Protein AF-A0A538EBX6-F1 (afdb_monomer)

pLDDT: mean 88.4, std 15.71, range [37.56, 98.5]

Foldseek 3Di:
DDDDDDDDDDPPPPPPPPAADDPVRLQVLLCVLPVFGWDWDPVPDDPFKTWTATVVQADPQQGHKIKIFGHQVCQVVVVCVVLVVADADPVQWRWDQDPVQATWTWWAFPHG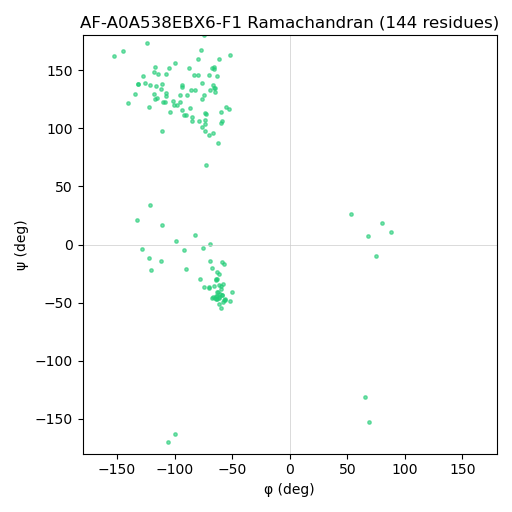MIMTHTDPDSDPDDDNSNVRVVVSCCVPTPTDDD

Nearest PDB structures (foldseek):
  4arz-assembly1_B  TM=4.877E-01  e=2.384E+00  Saccharomyces cerevisiae
  3r7w-assembly2_D  TM=4.356E-01  e=1.882E+00  Saccharomyces cerevisiae
  3r7w-assembly1_B  TM=4.755E-01  e=2.384E+00  Saccharomyces cerevisiae
  6jwp-assembly2_G  TM=4.286E-01  e=2.846E+00  Saccharomyces cerevisiae S288C
  6jwp-assembly1_B  TM=4.344E-01  e=3.398E+00  Saccharomyces cerevisiae S288C

Mean predicted aligned error: 7.35 Å

Solvent-accessible surface area (backbone atoms only — not comparable to full-atom values): 8476 Å² total; per-residue (Å²): 137,84,84,80,81,81,81,79,81,81,79,78,75,79,71,75,76,78,71,64,63,49,68,69,53,51,34,50,55,49,22,76,75,66,76,48,62,53,43,82,37,67,94,70,37,56,103,54,33,44,25,29,27,44,84,67,49,64,35,93,74,44,39,36,46,38,41,34,37,34,40,80,93,46,34,70,60,50,51,41,61,71,28,73,71,48,69,49,49,100,85,36,37,14,71,30,81,37,95,88,64,30,25,28,46,27,36,50,29,52,69,26,36,37,40,39,33,56,34,96,42,76,48,98,60,80,56,70,27,49,53,52,45,51,52,57,49,48,76,81,36,53,66,48,84,115

Sequence (146 aa):
MISALATAALLVALVPRAHDFTVPEAQRAFRSHTGLPLVRFAAASTPEVTSLRTRPHNTVRYGEFQLFVLKPTRVQHWRRVFTHGTRADARGVHWVPDQAGGWIAVTLFRRNLILAWFAPSPSRYTDERWTRLQRTVIAFARPVRG

Secondary structure (DSSP, 8-state):
------------------PPPPHHHHHHHHHHHHSPPPEE-GGG--SSEEEEE-SSSEETTTEEEEEEEE-GGGHHHHHHHHHTTPPB-TTSEEEEE-TTS-EEEEEEETTTEEEEEE-SSSSS---HHHHHHHHHHHTTSPBPP-

Structure (mmCIF, N/CA/C/O backbone):
data_AF-A0A538EBX6-F1
#
_entry.id   AF-A0A538EBX6-F1
#
loop_
_atom_site.group_PDB
_atom_site.id
_atom_site.type_symbol
_atom_site.label_atom_id
_atom_site.label_alt_id
_atom_site.label_comp_id
_atom_site.label_asym_id
_atom_site.label_entity_id
_atom_site.label_seq_id
_atom_site.pdbx_PDB_ins_code
_atom_site.Cartn_x
_atom_site.Cartn_y
_atom_site.Cartn_z
_atom_site.occupancy
_atom_site.B_iso_or_equiv
_atom_site.auth_seq_id
_atom_site.auth_comp_id
_atom_site.auth_asym_id
_atom_site.auth_atom_id
_atom_site.pdbx_PDB_model_num
ATOM 1 N N . MET A 1 1 ? -68.459 -0.300 -0.496 1.00 38.59 1 MET A N 1
ATOM 2 C CA . MET A 1 1 ? -67.161 -0.680 -1.095 1.00 38.59 1 MET A CA 1
ATOM 3 C C . MET A 1 1 ? -66.096 0.193 -0.454 1.00 38.59 1 MET A C 1
ATOM 5 O O . MET A 1 1 ? -66.144 1.399 -0.640 1.00 38.59 1 MET A O 1
ATOM 9 N N . ILE A 1 2 ? -65.245 -0.377 0.401 1.00 37.56 2 ILE A N 1
ATOM 10 C CA . ILE A 1 2 ? -64.234 0.370 1.164 1.00 37.56 2 ILE A CA 1
ATOM 11 C C . ILE A 1 2 ? -62.934 0.340 0.357 1.00 37.56 2 ILE A C 1
ATOM 13 O O . ILE A 1 2 ? -62.378 -0.731 0.125 1.00 37.56 2 ILE A O 1
ATOM 17 N N . SER A 1 3 ? -62.481 1.506 -0.099 1.00 38.56 3 SER A N 1
ATOM 18 C CA . SER A 1 3 ? -61.195 1.677 -0.777 1.00 38.56 3 SER A CA 1
ATOM 19 C C . SER A 1 3 ? -60.061 1.547 0.239 1.00 38.56 3 SER A C 1
ATOM 21 O O . SER A 1 3 ? -59.908 2.397 1.113 1.00 38.56 3 SER A O 1
ATOM 23 N N . ALA A 1 4 ? -59.267 0.483 0.135 1.00 43.06 4 ALA A N 1
ATOM 24 C CA . ALA A 1 4 ? -58.052 0.318 0.921 1.00 43.06 4 ALA A CA 1
ATOM 25 C C . ALA A 1 4 ? -56.890 1.046 0.226 1.00 43.06 4 ALA A C 1
ATOM 27 O O . ALA A 1 4 ? -56.417 0.627 -0.830 1.00 43.06 4 ALA A O 1
ATOM 28 N N . LEU A 1 5 ? -56.440 2.151 0.819 1.00 50.41 5 LEU A N 1
ATOM 29 C CA . LEU A 1 5 ? -55.181 2.806 0.471 1.00 50.41 5 LEU A CA 1
ATOM 30 C C . LEU A 1 5 ? -54.027 1.957 1.017 1.00 50.41 5 LEU A C 1
ATOM 32 O O . LEU A 1 5 ? -53.862 1.828 2.228 1.00 50.41 5 LEU A O 1
ATOM 36 N N . ALA A 1 6 ? -53.237 1.370 0.122 1.00 49.62 6 ALA A N 1
ATOM 37 C CA . ALA A 1 6 ? -52.004 0.684 0.479 1.00 49.62 6 ALA A CA 1
ATOM 38 C C . ALA A 1 6 ? -50.892 1.716 0.726 1.00 49.62 6 ALA A C 1
ATOM 40 O O . ALA A 1 6 ? -50.364 2.324 -0.205 1.00 49.62 6 ALA A O 1
ATOM 41 N N . THR A 1 7 ? -50.527 1.919 1.988 1.00 50.41 7 THR A N 1
ATOM 42 C CA . THR A 1 7 ? -49.372 2.726 2.388 1.00 50.41 7 THR A CA 1
ATOM 43 C C . THR A 1 7 ? -48.093 1.927 2.133 1.00 50.41 7 THR A C 1
ATOM 45 O O . THR A 1 7 ? -47.735 1.035 2.900 1.00 50.41 7 THR A O 1
ATOM 48 N N . ALA A 1 8 ? -47.389 2.226 1.043 1.00 51.88 8 ALA A N 1
ATOM 49 C CA . ALA A 1 8 ? -46.059 1.679 0.795 1.00 51.88 8 ALA A CA 1
ATOM 50 C C . ALA A 1 8 ? -45.040 2.364 1.725 1.00 51.88 8 ALA A C 1
ATOM 52 O O . ALA A 1 8 ? -44.652 3.512 1.509 1.00 51.88 8 ALA A O 1
ATOM 53 N N . ALA A 1 9 ? -44.611 1.668 2.777 1.00 55.50 9 ALA A N 1
ATOM 54 C CA . ALA A 1 9 ? -43.515 2.111 3.630 1.00 55.50 9 ALA A CA 1
ATOM 55 C C . ALA A 1 9 ? -42.177 1.925 2.891 1.00 55.50 9 ALA A C 1
ATOM 57 O O . ALA A 1 9 ? -41.695 0.807 2.707 1.00 55.50 9 ALA A O 1
ATOM 58 N N . LEU A 1 10 ? -41.577 3.032 2.451 1.00 50.59 10 LEU A N 1
ATOM 59 C CA . LEU A 1 10 ? -40.250 3.049 1.844 1.00 50.59 10 LEU A CA 1
ATOM 60 C C . LEU A 1 10 ? -39.187 2.836 2.937 1.00 50.59 10 LEU A C 1
ATOM 62 O O . LEU A 1 10 ? -38.792 3.770 3.633 1.00 50.59 10 LEU A O 1
ATOM 66 N N . LEU A 1 11 ? -38.712 1.600 3.095 1.00 51.47 11 LEU A N 1
ATOM 67 C CA . LEU A 1 11 ? -37.529 1.298 3.901 1.00 51.47 11 LEU A CA 1
ATOM 68 C C . LEU A 1 11 ? -36.286 1.842 3.184 1.00 51.47 11 LEU A C 1
ATOM 70 O O . LEU A 1 11 ? -35.701 1.184 2.324 1.00 51.47 11 LEU A O 1
ATOM 74 N N . VAL A 1 12 ? -35.865 3.056 3.541 1.00 51.72 12 VAL A N 1
ATOM 75 C CA . VAL A 1 12 ? -34.532 3.561 3.200 1.00 51.72 12 VAL A CA 1
ATOM 76 C C . VAL A 1 12 ? -33.522 2.718 3.976 1.00 51.72 12 VAL A C 1
ATOM 78 O O . VAL A 1 12 ? -33.252 2.967 5.149 1.00 51.72 12 VAL A O 1
ATOM 81 N N . ALA A 1 13 ? -32.972 1.688 3.335 1.00 52.47 13 ALA A N 1
ATOM 82 C CA . ALA A 1 13 ? -31.818 0.980 3.863 1.00 52.47 13 ALA A CA 1
ATOM 83 C C . ALA A 1 13 ? -30.673 1.994 4.020 1.00 52.47 13 ALA A C 1
ATOM 85 O O . ALA A 1 13 ? -30.084 2.434 3.029 1.00 52.47 13 ALA A O 1
ATOM 86 N N . LEU A 1 14 ? -30.359 2.385 5.261 1.00 45.94 14 LEU A N 1
ATOM 87 C CA . LEU A 1 14 ? -29.110 3.068 5.582 1.00 45.94 14 LEU A CA 1
ATOM 88 C C . LEU A 1 14 ? -27.970 2.103 5.255 1.00 45.94 14 LEU A C 1
ATOM 90 O O . LEU A 1 14 ? -27.518 1.342 6.105 1.00 45.94 14 LEU A O 1
ATOM 94 N N . VAL A 1 15 ? -27.501 2.120 4.008 1.00 49.28 15 VAL A N 1
ATOM 95 C CA . VAL A 1 15 ? -26.207 1.541 3.662 1.00 49.28 15 VAL A CA 1
ATOM 96 C C . VAL A 1 15 ? -25.193 2.306 4.509 1.00 49.28 15 VAL A C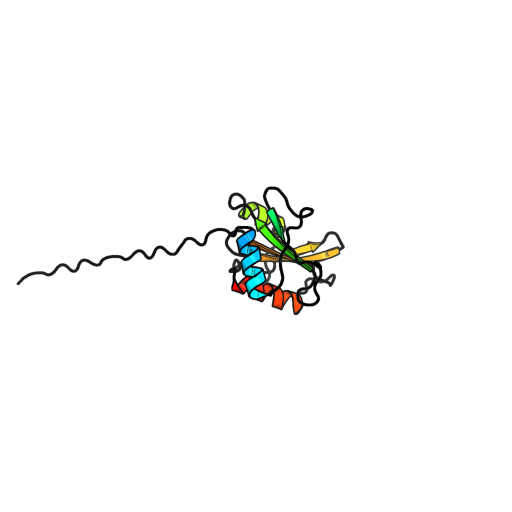 1
ATOM 98 O O . VAL A 1 15 ? -25.058 3.519 4.305 1.00 49.28 15 VAL A O 1
ATOM 101 N N . PRO A 1 16 ? -24.501 1.668 5.474 1.00 46.09 16 PRO A N 1
ATOM 102 C CA . PRO A 1 16 ? -23.526 2.370 6.286 1.00 46.09 16 PRO A CA 1
ATOM 103 C C . PRO A 1 16 ? -22.526 3.013 5.333 1.00 46.09 16 PRO A C 1
ATOM 105 O O . PRO A 1 16 ? -21.885 2.315 4.537 1.00 46.09 16 PRO A O 1
ATOM 108 N N . ARG A 1 17 ? -22.428 4.351 5.358 1.00 54.44 17 ARG A N 1
ATOM 109 C CA . ARG A 1 17 ? -21.370 5.052 4.630 1.00 54.44 17 ARG A CA 1
ATOM 110 C C . ARG A 1 17 ? -20.076 4.408 5.083 1.00 54.44 17 ARG A C 1
ATOM 112 O O . ARG A 1 17 ? -19.755 4.410 6.265 1.00 54.44 17 ARG A O 1
ATOM 119 N N . ALA A 1 18 ? -19.394 3.783 4.138 1.00 66.62 18 ALA A N 1
ATOM 120 C CA . ALA A 1 18 ? -18.202 3.022 4.417 1.00 66.62 18 ALA A CA 1
ATOM 121 C C . ALA A 1 18 ? -17.171 3.985 5.045 1.00 66.62 18 ALA A C 1
ATOM 123 O O . ALA A 1 18 ? -16.629 4.815 4.323 1.00 66.62 18 ALA A O 1
ATOM 124 N N . HIS A 1 19 ? -16.950 3.903 6.360 1.00 82.00 19 HIS A N 1
ATOM 125 C CA . HIS A 1 19 ? -16.097 4.834 7.102 1.00 82.00 19 HIS A CA 1
ATOM 126 C C . HIS A 1 19 ? -14.632 4.694 6.705 1.00 82.00 19 HIS A C 1
ATOM 128 O O . HIS A 1 19 ? -14.197 3.620 6.298 1.00 82.00 19 HIS A O 1
ATOM 134 N N . ASP A 1 20 ? -13.861 5.767 6.818 1.00 91.75 20 ASP A N 1
ATOM 135 C CA . ASP A 1 20 ? -12.426 5.704 6.566 1.00 91.75 20 ASP A CA 1
ATOM 136 C C . ASP A 1 20 ? -11.717 4.778 7.565 1.00 91.75 20 ASP A C 1
ATOM 138 O O . ASP A 1 20 ? -12.093 4.697 8.732 1.00 91.75 20 ASP A O 1
ATOM 142 N N . PHE A 1 21 ? -10.686 4.069 7.103 1.00 93.94 21 PHE A N 1
ATOM 143 C CA . PHE A 1 21 ? -9.863 3.220 7.953 1.00 93.94 21 PHE A CA 1
ATOM 144 C C . PHE A 1 21 ? -9.104 4.059 8.973 1.00 93.94 21 PHE A C 1
ATOM 146 O O . PHE A 1 21 ? -8.382 4.998 8.632 1.00 93.94 21 PHE A O 1
ATOM 153 N N . THR A 1 22 ? -9.165 3.641 10.227 1.00 95.69 22 THR A N 1
ATOM 154 C CA . THR A 1 22 ? -8.159 3.999 11.221 1.00 95.69 22 THR A CA 1
ATOM 155 C C . THR A 1 22 ? -6.918 3.115 11.061 1.00 95.69 22 THR A C 1
ATOM 157 O O . THR A 1 22 ? -6.968 2.009 10.515 1.00 95.69 22 THR A O 1
ATOM 160 N N . VAL A 1 23 ? -5.779 3.574 11.586 1.00 97.00 23 VAL A N 1
ATOM 161 C CA . VAL A 1 23 ? -4.539 2.778 11.591 1.00 97.00 23 VAL A CA 1
ATOM 162 C C . VAL A 1 23 ? -4.731 1.411 12.273 1.00 97.00 23 VAL A C 1
ATOM 164 O O . VAL A 1 23 ? -4.373 0.405 11.658 1.00 97.00 23 VAL A O 1
ATOM 167 N N . PRO A 1 24 ? -5.341 1.317 13.475 1.00 97.94 24 PRO A N 1
ATOM 168 C CA . PRO A 1 24 ? -5.582 0.023 14.109 1.00 97.94 24 PRO A CA 1
ATOM 169 C C . PRO A 1 24 ? -6.491 -0.904 13.296 1.00 97.94 24 PRO A C 1
ATOM 171 O O . PRO A 1 24 ? -6.276 -2.113 13.300 1.00 97.94 24 PRO A O 1
ATOM 174 N N . GLU A 1 25 ? -7.491 -0.377 12.582 1.00 96.94 25 GLU A N 1
ATOM 175 C CA . GLU A 1 25 ? -8.347 -1.198 11.715 1.00 96.94 25 GLU A CA 1
ATOM 176 C C . GLU A 1 25 ? -7.575 -1.773 10.531 1.00 96.94 25 GLU A C 1
ATOM 178 O O . GLU A 1 25 ? -7.690 -2.969 10.273 1.00 96.94 25 GLU A O 1
ATOM 183 N N . ALA A 1 26 ? -6.748 -0.968 9.857 1.00 97.06 26 ALA A N 1
ATOM 184 C CA . ALA A 1 26 ? -5.905 -1.454 8.766 1.00 97.06 26 ALA A CA 1
ATOM 185 C C . ALA A 1 26 ? -4.926 -2.540 9.251 1.00 97.06 26 ALA A C 1
ATOM 187 O O . ALA A 1 26 ? -4.774 -3.576 8.605 1.00 97.06 26 ALA A O 1
ATOM 188 N N . GLN A 1 27 ? -4.315 -2.350 10.427 1.00 98.44 27 GLN A N 1
ATOM 189 C CA . GLN A 1 27 ? -3.433 -3.348 11.041 1.00 98.44 27 GLN A CA 1
ATOM 190 C C . GLN A 1 27 ? -4.180 -4.645 11.384 1.00 98.44 27 GLN A C 1
ATOM 192 O O . GLN A 1 27 ? -3.688 -5.730 11.071 1.00 98.44 27 GLN A O 1
ATOM 197 N N . ARG A 1 28 ? -5.363 -4.550 12.010 1.00 98.25 28 ARG A N 1
ATOM 198 C CA . ARG A 1 28 ? -6.183 -5.720 12.368 1.00 98.25 28 ARG A CA 1
ATOM 199 C C . ARG A 1 28 ? -6.653 -6.478 11.133 1.00 98.25 28 ARG A C 1
ATOM 201 O O . ARG A 1 28 ? -6.501 -7.695 11.095 1.00 98.25 28 ARG A O 1
ATOM 208 N N . ALA A 1 29 ? -7.168 -5.770 10.130 1.00 97.12 29 ALA A N 1
ATOM 209 C CA . ALA A 1 29 ? -7.643 -6.369 8.889 1.00 97.12 29 ALA A CA 1
ATOM 210 C C . ALA A 1 29 ? -6.507 -7.057 8.123 1.00 97.12 29 ALA A C 1
ATOM 212 O O . ALA A 1 29 ? -6.654 -8.195 7.687 1.00 97.12 29 ALA A O 1
ATOM 213 N N . PHE A 1 30 ? -5.338 -6.421 8.015 1.00 97.50 30 PHE A N 1
ATOM 214 C CA . PHE A 1 30 ? -4.194 -7.059 7.370 1.00 97.50 30 PHE A CA 1
ATOM 215 C C . PHE A 1 30 ? -3.733 -8.305 8.137 1.00 97.50 30 PHE A C 1
ATOM 217 O O . PHE A 1 30 ? -3.509 -9.359 7.537 1.00 97.50 30 PHE A O 1
ATOM 224 N N . ARG A 1 31 ? -3.636 -8.220 9.471 1.00 97.69 31 ARG A N 1
ATOM 225 C CA . ARG A 1 31 ? -3.236 -9.357 10.308 1.00 97.69 31 ARG A CA 1
ATOM 226 C C . ARG A 1 31 ? -4.225 -10.516 10.208 1.00 97.69 31 ARG A C 1
ATOM 228 O O . ARG A 1 31 ? -3.775 -11.651 10.116 1.00 97.69 31 ARG A O 1
ATOM 235 N N . SER A 1 32 ? -5.535 -10.263 10.181 1.00 97.69 32 SER A N 1
ATOM 236 C CA . SER A 1 32 ? -6.537 -11.335 10.079 1.00 97.69 32 SER A CA 1
ATOM 237 C C . SER A 1 32 ? -6.455 -12.104 8.758 1.00 97.69 32 SER A C 1
ATOM 239 O O . SER A 1 32 ? -6.735 -13.295 8.736 1.00 97.69 32 SER A O 1
ATOM 241 N N . HIS A 1 33 ? -6.020 -11.454 7.673 1.00 96.69 33 HIS A N 1
ATOM 242 C CA . HIS A 1 33 ? -5.887 -12.087 6.356 1.00 96.69 33 HIS A CA 1
ATOM 243 C C . HIS A 1 33 ? -4.514 -12.720 6.106 1.00 96.69 33 HIS A C 1
ATOM 245 O O . HIS A 1 33 ? -4.374 -13.561 5.220 1.00 96.69 33 HIS A O 1
ATOM 251 N N . THR A 1 34 ? -3.476 -12.299 6.834 1.00 95.75 34 THR A N 1
ATOM 252 C CA . THR A 1 34 ? -2.089 -12.707 6.538 1.00 95.75 34 THR A CA 1
ATOM 253 C C . THR A 1 34 ? -1.380 -13.438 7.664 1.00 95.75 34 THR A C 1
ATOM 255 O O . THR A 1 34 ? -0.384 -14.109 7.395 1.00 95.75 34 THR A O 1
ATOM 258 N N . GLY A 1 35 ? -1.838 -13.267 8.904 1.00 95.44 35 GLY A N 1
ATOM 259 C CA . GLY A 1 35 ? -1.108 -13.614 10.122 1.00 95.44 35 GLY A CA 1
ATOM 260 C C . GLY A 1 35 ? 0.030 -12.646 10.473 1.00 95.44 35 GLY A C 1
ATOM 261 O O . GLY A 1 35 ? 0.556 -12.712 11.581 1.00 95.44 35 GLY A O 1
ATOM 262 N N . LEU A 1 36 ? 0.400 -11.718 9.582 1.00 95.19 36 LEU A N 1
ATOM 263 C CA . LEU A 1 36 ? 1.544 -10.828 9.774 1.00 95.19 36 LEU A CA 1
ATOM 264 C C . LEU A 1 36 ? 1.124 -9.495 10.409 1.00 95.19 36 LEU A C 1
ATOM 266 O O . LEU A 1 36 ? 0.144 -8.882 9.975 1.00 95.19 36 LEU A O 1
ATOM 270 N N . PRO A 1 37 ? 1.867 -8.997 11.412 1.00 97.00 37 PRO A N 1
ATOM 271 C CA . PRO A 1 37 ? 1.623 -7.676 11.958 1.00 97.00 37 PRO A CA 1
ATOM 272 C C . PRO A 1 37 ? 2.160 -6.594 11.017 1.00 97.00 37 PRO A C 1
ATOM 274 O O . PRO A 1 37 ? 3.272 -6.682 10.492 1.00 97.00 37 PRO A O 1
ATOM 277 N N . LEU A 1 38 ? 1.385 -5.522 10.878 1.00 98.12 38 LEU A N 1
ATOM 278 C CA . LEU A 1 38 ? 1.875 -4.257 10.348 1.00 98.12 38 LEU A CA 1
ATOM 279 C C . LEU A 1 38 ? 2.317 -3.355 11.498 1.00 98.12 38 LEU A C 1
ATOM 281 O O . LEU A 1 38 ? 1.614 -3.218 12.500 1.00 98.12 38 LEU A O 1
ATOM 285 N N . VAL A 1 39 ? 3.451 -2.690 11.330 1.00 97.81 39 VAL A N 1
ATOM 286 C CA . VAL A 1 39 ? 3.978 -1.685 12.253 1.00 97.81 39 VAL A CA 1
ATOM 287 C C . VAL A 1 39 ? 4.047 -0.330 11.568 1.00 97.81 39 VAL A C 1
ATOM 289 O O . VAL A 1 39 ? 4.219 -0.247 10.352 1.00 97.81 39 VAL A O 1
ATOM 292 N N . ARG A 1 40 ? 3.957 0.742 12.357 1.00 98.00 40 ARG A N 1
ATOM 293 C CA . ARG A 1 40 ? 4.160 2.101 11.849 1.00 98.00 40 ARG A CA 1
ATOM 294 C C . ARG A 1 40 ? 5.607 2.298 11.416 1.00 98.00 40 ARG A C 1
ATOM 296 O O . ARG A 1 40 ? 6.532 1.907 12.133 1.00 98.00 40 ARG A O 1
ATOM 303 N N . PHE A 1 41 ? 5.792 2.943 10.273 1.00 97.44 41 PHE A N 1
ATOM 304 C CA . PHE A 1 41 ? 7.095 3.367 9.791 1.00 97.44 41 PHE A CA 1
ATOM 305 C C . PHE A 1 41 ? 7.193 4.889 9.837 1.00 97.44 41 PHE A C 1
ATOM 307 O O . PHE A 1 41 ? 6.707 5.584 8.947 1.00 97.44 41 PHE A O 1
ATOM 314 N N . ALA A 1 42 ? 7.808 5.404 10.905 1.00 95.88 42 ALA A N 1
ATOM 315 C CA . ALA A 1 42 ? 7.863 6.838 11.176 1.00 95.88 42 ALA A CA 1
ATOM 316 C C . ALA A 1 42 ? 8.557 7.630 10.056 1.00 95.88 42 ALA A C 1
ATOM 318 O O . ALA A 1 42 ? 8.063 8.686 9.688 1.00 95.88 42 ALA A O 1
ATOM 319 N N . ALA A 1 43 ? 9.628 7.092 9.458 1.00 93.62 43 ALA A N 1
ATOM 320 C CA . ALA A 1 43 ? 10.390 7.806 8.429 1.00 93.62 43 ALA A CA 1
ATOM 321 C C . ALA A 1 43 ? 9.617 8.027 7.114 1.00 93.62 43 ALA A C 1
ATOM 323 O O . ALA A 1 43 ? 9.959 8.931 6.364 1.00 93.62 43 ALA A O 1
ATOM 324 N N . ALA A 1 44 ? 8.565 7.244 6.850 1.00 93.06 44 ALA A N 1
ATOM 325 C CA . ALA A 1 44 ? 7.652 7.458 5.721 1.00 93.06 44 ALA A CA 1
ATOM 326 C C . ALA A 1 44 ? 6.253 7.911 6.174 1.00 93.06 44 ALA A C 1
ATOM 328 O O . ALA A 1 44 ? 5.282 7.787 5.428 1.00 93.06 44 ALA A O 1
ATOM 329 N N . SER A 1 45 ? 6.120 8.379 7.418 1.00 96.75 45 SER A N 1
ATOM 330 C CA . SER A 1 45 ? 4.866 8.908 7.951 1.00 96.75 45 SER A CA 1
ATOM 331 C C . SER A 1 45 ? 4.942 10.421 8.100 1.00 96.75 45 SER A C 1
ATOM 333 O O . SER A 1 45 ? 5.975 10.982 8.448 1.00 96.75 45 SER A O 1
ATOM 335 N N . THR A 1 46 ? 3.811 11.078 7.896 1.00 95.62 46 THR A N 1
ATOM 336 C CA . THR A 1 46 ? 3.611 12.506 8.151 1.00 95.62 46 THR A CA 1
ATOM 337 C C . THR A 1 46 ? 2.422 12.676 9.100 1.00 95.62 46 THR A C 1
ATOM 339 O O . THR A 1 46 ? 1.696 11.710 9.367 1.00 95.62 46 THR A O 1
ATOM 342 N N . PRO A 1 47 ? 2.132 13.895 9.587 1.00 94.44 47 PRO A N 1
ATOM 343 C CA . PRO A 1 47 ? 0.899 14.147 10.327 1.00 94.44 47 PRO A CA 1
ATOM 344 C C . PRO A 1 47 ? -0.378 13.798 9.548 1.00 94.44 47 PRO A C 1
ATOM 346 O O . PRO A 1 47 ? -1.442 13.706 10.154 1.00 94.44 47 PRO A O 1
ATOM 349 N N . GLU A 1 48 ? -0.311 13.638 8.225 1.00 95.75 48 GLU A N 1
ATOM 350 C CA . GLU A 1 48 ? -1.465 13.437 7.343 1.00 95.75 48 GLU A CA 1
ATOM 351 C C . GLU A 1 48 ? -1.529 12.040 6.726 1.00 95.75 48 GLU A C 1
ATOM 353 O O . GLU A 1 48 ? -2.578 11.641 6.221 1.00 95.75 48 GLU A O 1
ATOM 358 N N . VAL A 1 49 ? -0.436 11.282 6.800 1.00 97.25 49 VAL A N 1
ATOM 359 C CA . VAL A 1 49 ? -0.299 9.962 6.193 1.00 97.25 49 VAL A CA 1
ATOM 360 C C . VAL A 1 49 ? 0.470 9.056 7.141 1.00 97.25 49 VAL A C 1
ATOM 362 O O . VAL A 1 49 ? 1.613 9.337 7.486 1.00 97.25 49 VAL A O 1
ATOM 365 N N . THR A 1 50 ? -0.126 7.938 7.549 1.00 98.38 50 THR A N 1
ATOM 366 C CA . THR A 1 50 ? 0.598 6.909 8.308 1.00 98.38 50 THR A CA 1
ATOM 367 C C . THR A 1 50 ? 1.046 5.794 7.376 1.00 98.38 50 THR A C 1
ATOM 369 O O . THR A 1 50 ? 0.198 5.128 6.785 1.00 98.38 50 THR A O 1
ATOM 372 N N . SER A 1 51 ? 2.358 5.561 7.291 1.00 98.50 51 SER A N 1
ATOM 373 C CA . SER A 1 51 ? 2.937 4.408 6.595 1.00 98.50 51 SER A CA 1
ATOM 374 C C . SER A 1 51 ? 2.994 3.191 7.514 1.00 98.50 51 SER A C 1
ATOM 376 O O . SER A 1 51 ? 3.430 3.273 8.669 1.00 98.50 51 SER A O 1
ATOM 378 N N . LEU A 1 52 ? 2.548 2.051 6.994 1.00 98.50 52 LEU A N 1
ATOM 379 C CA . LEU A 1 52 ? 2.564 0.752 7.648 1.00 98.50 52 LEU A CA 1
ATOM 380 C C . LEU A 1 52 ? 3.365 -0.246 6.812 1.00 98.50 52 LEU A C 1
ATOM 382 O O . LEU A 1 52 ? 3.197 -0.321 5.598 1.00 98.50 52 LEU A O 1
ATOM 386 N N . ARG A 1 53 ? 4.191 -1.060 7.468 1.00 97.88 53 ARG A N 1
ATOM 387 C CA . ARG A 1 53 ? 4.978 -2.131 6.833 1.00 97.88 53 ARG A CA 1
ATOM 388 C C . ARG A 1 53 ? 5.111 -3.337 7.753 1.00 97.88 53 ARG A C 1
ATOM 390 O O . ARG A 1 53 ? 4.832 -3.234 8.946 1.00 97.88 53 ARG A O 1
ATOM 397 N N . THR A 1 54 ? 5.557 -4.472 7.234 1.00 96.88 54 THR A N 1
ATOM 398 C CA . THR A 1 54 ? 5.899 -5.640 8.060 1.00 96.88 54 THR A CA 1
ATOM 399 C C . THR A 1 54 ? 7.257 -5.474 8.753 1.00 96.88 54 THR A C 1
ATOM 401 O O . THR A 1 54 ? 8.046 -4.580 8.433 1.00 96.88 54 THR A O 1
ATOM 404 N N . ARG A 1 55 ? 7.550 -6.351 9.720 1.00 91.81 55 ARG A N 1
ATOM 405 C CA . ARG A 1 55 ? 8.907 -6.598 10.232 1.00 91.81 55 ARG A CA 1
ATOM 406 C C . ARG A 1 55 ? 9.229 -8.087 10.048 1.00 91.81 55 ARG A C 1
ATOM 408 O O . ARG A 1 55 ? 8.507 -8.891 10.635 1.00 91.81 55 ARG A O 1
ATOM 415 N N . PRO A 1 56 ? 10.260 -8.458 9.266 1.00 92.19 56 PRO A N 1
ATOM 416 C CA . PRO A 1 56 ? 11.090 -7.600 8.403 1.00 92.19 56 PRO A CA 1
ATOM 417 C C . PRO A 1 56 ? 10.276 -6.898 7.295 1.00 92.19 56 PRO A C 1
ATOM 419 O O . PRO A 1 56 ? 9.156 -7.306 6.986 1.00 92.19 56 PRO A O 1
ATOM 422 N N . HIS A 1 57 ? 10.808 -5.802 6.739 1.00 90.56 57 HIS A N 1
ATOM 423 C CA . HIS A 1 57 ? 10.083 -4.959 5.770 1.00 90.56 57 HIS A CA 1
ATOM 424 C C . HIS A 1 57 ? 10.049 -5.548 4.352 1.00 90.56 57 HIS A C 1
ATOM 426 O O . HIS A 1 57 ? 9.074 -5.335 3.640 1.00 90.56 57 HIS A O 1
ATOM 432 N N . ASN A 1 58 ? 11.068 -6.321 3.971 1.00 92.69 58 ASN A N 1
ATOM 433 C CA . ASN A 1 58 ? 11.048 -7.148 2.773 1.00 92.69 58 ASN A CA 1
ATOM 434 C C . ASN A 1 58 ? 10.740 -8.591 3.184 1.00 92.69 58 ASN A C 1
ATOM 436 O O . ASN A 1 58 ? 11.453 -9.184 3.997 1.00 92.69 58 ASN A O 1
ATOM 440 N N . THR A 1 59 ? 9.646 -9.141 2.666 1.00 93.50 59 THR A N 1
ATOM 441 C CA . THR A 1 59 ? 9.201 -10.498 2.993 1.00 93.50 59 THR A CA 1
ATOM 442 C C . THR A 1 59 ? 9.285 -11.396 1.771 1.00 93.50 59 THR A C 1
ATOM 444 O O . THR A 1 59 ? 8.971 -10.983 0.660 1.00 93.50 59 THR A O 1
ATOM 447 N N . VAL A 1 60 ? 9.589 -12.679 1.969 1.00 93.31 60 VAL A N 1
ATOM 448 C CA . VAL A 1 60 ? 9.522 -13.665 0.875 1.00 93.31 60 VAL A CA 1
ATOM 449 C C . VAL A 1 60 ? 8.102 -13.744 0.292 1.00 93.31 60 VAL A C 1
ATOM 451 O O . VAL A 1 60 ? 7.917 -13.888 -0.914 1.00 93.31 60 VAL A O 1
ATOM 454 N N . ARG A 1 61 ? 7.075 -13.600 1.142 1.00 94.75 61 ARG A N 1
ATOM 455 C CA . ARG A 1 61 ? 5.671 -13.773 0.746 1.00 94.75 61 ARG A CA 1
ATOM 456 C C . ARG A 1 61 ? 5.115 -12.613 -0.084 1.00 94.75 61 ARG A C 1
ATOM 458 O O . ARG A 1 61 ? 4.298 -12.881 -0.967 1.00 94.75 61 ARG A O 1
ATOM 465 N N . TYR A 1 62 ? 5.513 -11.376 0.211 1.00 96.12 62 TYR A N 1
ATOM 466 C CA . TYR A 1 62 ? 4.914 -10.163 -0.362 1.00 96.12 62 TYR A CA 1
ATOM 467 C C . TYR A 1 62 ? 5.927 -9.184 -0.966 1.00 96.12 62 TYR A C 1
ATOM 469 O O . TYR A 1 62 ? 5.520 -8.198 -1.570 1.00 96.12 62 TYR A O 1
ATOM 477 N N . GLY A 1 63 ? 7.227 -9.456 -0.858 1.00 95.56 63 GLY A N 1
ATOM 478 C CA . GLY A 1 63 ? 8.272 -8.502 -1.218 1.00 95.56 63 GLY A CA 1
ATOM 479 C C . GLY A 1 63 ? 8.301 -7.321 -0.253 1.00 95.56 63 GLY A C 1
ATOM 480 O O . GLY A 1 63 ? 7.900 -7.448 0.912 1.00 95.56 63 GLY A O 1
ATOM 481 N N . GLU A 1 64 ? 8.767 -6.184 -0.757 1.00 95.81 64 GLU A N 1
ATOM 482 C CA . GLU A 1 64 ? 8.771 -4.911 -0.050 1.00 95.81 64 GLU A CA 1
ATOM 483 C C . GLU A 1 64 ? 7.532 -4.090 -0.416 1.00 95.81 64 GLU A C 1
ATOM 485 O O . GLU A 1 64 ? 7.200 -3.892 -1.588 1.00 95.81 64 GLU A O 1
ATOM 490 N N . PHE A 1 65 ? 6.821 -3.613 0.603 1.00 97.50 65 PHE A N 1
ATOM 491 C CA . PHE A 1 65 ? 5.627 -2.801 0.415 1.00 97.50 65 PHE A CA 1
ATOM 492 C C . PHE A 1 65 ? 5.380 -1.866 1.592 1.00 97.50 65 PHE A C 1
ATOM 494 O O . PHE A 1 65 ? 5.864 -2.073 2.708 1.00 97.50 65 PHE A O 1
ATOM 501 N N . GLN A 1 66 ? 4.553 -0.859 1.336 1.00 98.06 66 GLN A N 1
ATOM 502 C CA . GLN A 1 66 ? 3.979 0.009 2.348 1.00 98.06 66 GLN A CA 1
ATOM 503 C C . GLN A 1 66 ? 2.474 0.153 2.120 1.00 98.06 66 GLN A C 1
ATOM 505 O O . GLN A 1 66 ? 1.999 0.298 0.993 1.00 98.06 66 GLN A O 1
ATOM 510 N N . LEU A 1 67 ? 1.719 0.107 3.213 1.00 98.19 67 LEU A N 1
ATOM 511 C CA . LEU A 1 67 ? 0.292 0.393 3.242 1.00 98.19 67 LEU A CA 1
ATOM 512 C C . LEU A 1 67 ? 0.086 1.732 3.947 1.00 98.19 67 LEU A C 1
ATOM 514 O O . LEU A 1 67 ? 0.486 1.900 5.097 1.00 98.19 67 LEU A O 1
ATOM 518 N N . PHE A 1 68 ? -0.546 2.681 3.273 1.00 98.44 68 PHE A N 1
ATOM 519 C CA . PHE A 1 68 ? -0.741 4.028 3.789 1.00 98.44 68 PHE A CA 1
ATOM 520 C C . PHE A 1 68 ? -2.189 4.256 4.183 1.00 98.44 68 PHE A C 1
ATOM 522 O O . PHE A 1 68 ? -3.103 4.022 3.390 1.0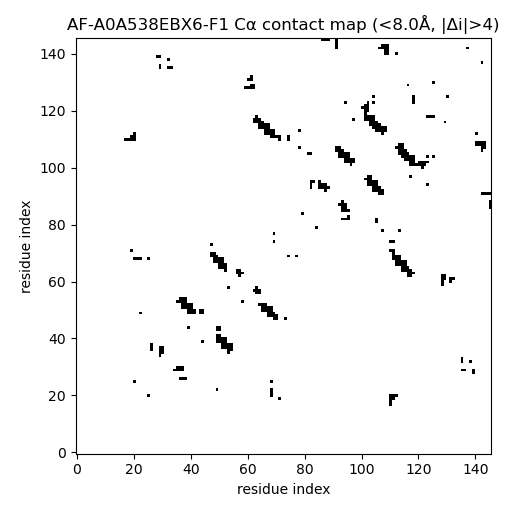0 98.44 68 PHE A O 1
ATOM 529 N N . VAL A 1 69 ? -2.379 4.763 5.398 1.00 97.94 69 VAL A N 1
ATOM 530 C CA . VAL A 1 69 ? -3.664 5.256 5.897 1.00 97.94 69 VAL A CA 1
ATOM 531 C C . VAL A 1 69 ? -3.621 6.780 5.874 1.00 97.94 69 VAL A C 1
ATOM 533 O O . VAL A 1 69 ? -2.826 7.397 6.589 1.00 97.94 69 VAL A O 1
ATOM 536 N N . LEU A 1 70 ? -4.450 7.386 5.029 1.00 97.25 70 LEU A N 1
ATOM 537 C CA . LEU A 1 70 ? -4.509 8.834 4.829 1.00 97.25 70 LEU A CA 1
ATOM 538 C C . LEU A 1 70 ? -5.466 9.480 5.834 1.00 97.25 70 LEU A C 1
ATOM 540 O O . LEU A 1 70 ? -6.469 8.883 6.226 1.00 97.25 70 LEU A O 1
ATOM 544 N N . LYS A 1 71 ? -5.238 10.741 6.197 1.00 92.56 71 LYS A N 1
ATOM 545 C CA . LYS A 1 71 ? -6.263 11.526 6.893 1.00 92.56 71 LYS A CA 1
ATOM 546 C C . LYS A 1 71 ? -7.486 11.754 5.983 1.00 92.56 71 LYS A C 1
ATOM 548 O O . LYS A 1 71 ? -7.302 12.176 4.837 1.00 92.56 71 LYS A O 1
ATOM 553 N N . PRO A 1 72 ? -8.722 11.572 6.494 1.00 88.44 72 PRO A N 1
ATOM 554 C CA . PRO A 1 72 ? -9.965 11.743 5.728 1.00 88.44 72 PRO A CA 1
ATOM 555 C C . PRO A 1 72 ? -10.071 13.068 4.963 1.00 88.44 72 PRO A C 1
ATOM 557 O O . PRO A 1 72 ? -10.476 13.111 3.804 1.00 88.44 72 PRO A O 1
ATOM 560 N N . THR A 1 73 ? -9.638 14.166 5.586 1.00 88.38 73 THR A N 1
ATOM 561 C CA . THR A 1 73 ? -9.806 15.533 5.069 1.00 88.38 73 THR A CA 1
ATOM 562 C C . THR A 1 73 ? -8.961 15.844 3.832 1.00 88.38 73 THR A C 1
ATOM 564 O O . THR A 1 73 ? -9.214 16.843 3.165 1.00 88.38 73 THR A O 1
ATOM 567 N N . ARG A 1 74 ? -7.961 15.012 3.501 1.00 88.25 74 ARG A N 1
ATOM 568 C CA . ARG A 1 74 ? -7.024 15.250 2.386 1.00 88.25 74 ARG A CA 1
ATOM 569 C C . ARG A 1 74 ? -6.815 14.039 1.475 1.00 88.25 74 ARG A C 1
ATOM 571 O O . ARG A 1 74 ? -5.831 13.987 0.740 1.00 88.25 74 ARG A O 1
ATOM 578 N N . VAL A 1 75 ? -7.745 13.081 1.470 1.00 92.38 75 VAL A N 1
ATOM 579 C CA . VAL A 1 75 ? -7.625 11.831 0.692 1.00 92.38 75 VAL A CA 1
ATOM 580 C C . VAL A 1 75 ? -7.309 12.084 -0.784 1.00 92.38 75 VAL A C 1
ATOM 582 O O . VAL A 1 75 ? -6.390 11.473 -1.321 1.00 92.38 75 VAL A O 1
ATOM 585 N N . GLN A 1 76 ? -8.031 12.989 -1.452 1.00 92.44 76 GLN A N 1
ATOM 586 C CA . GLN A 1 76 ? -7.839 13.205 -2.894 1.00 92.44 76 GLN A CA 1
ATOM 587 C C . GLN A 1 76 ? -6.507 13.881 -3.224 1.00 92.44 76 GLN A C 1
ATOM 589 O O . GLN A 1 76 ? -5.864 13.518 -4.208 1.00 92.44 76 GLN A O 1
ATOM 594 N N . HIS A 1 77 ? -6.071 14.820 -2.379 1.00 94.38 77 HIS A N 1
ATOM 595 C CA . HIS A 1 77 ? -4.761 15.449 -2.509 1.00 94.38 77 HIS A CA 1
ATOM 596 C C . HIS A 1 77 ? -3.656 14.390 -2.428 1.00 94.38 77 HIS A C 1
ATOM 598 O O . HIS A 1 77 ? -2.875 14.235 -3.364 1.00 94.38 77 HIS A O 1
ATOM 604 N N . TRP A 1 78 ? -3.658 13.590 -1.360 1.00 95.50 78 TRP A N 1
ATOM 605 C CA .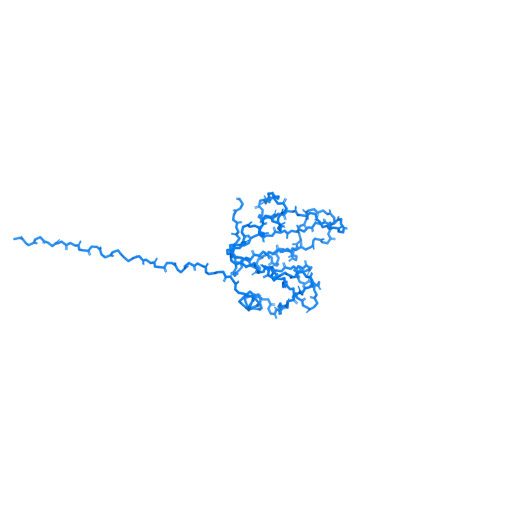 TRP A 1 78 ? -2.633 12.575 -1.147 1.00 95.50 78 TRP A CA 1
ATOM 606 C C . TRP A 1 78 ? -2.670 11.462 -2.193 1.00 95.50 78 TRP A C 1
ATOM 608 O O . TRP A 1 78 ? -1.615 11.030 -2.635 1.00 95.50 78 TRP A O 1
ATOM 618 N N . ARG A 1 79 ? -3.845 11.048 -2.682 1.00 95.56 79 ARG A N 1
ATOM 619 C CA . ARG A 1 79 ? -3.931 10.110 -3.815 1.00 95.56 79 ARG A CA 1
ATOM 620 C C . ARG A 1 79 ? -3.191 10.621 -5.044 1.00 95.56 79 ARG A C 1
ATOM 622 O O . ARG A 1 79 ? -2.425 9.867 -5.628 1.00 95.56 79 ARG A O 1
ATOM 629 N N . ARG A 1 80 ? -3.385 11.892 -5.413 1.00 95.81 80 ARG A N 1
ATOM 630 C CA . ARG A 1 80 ? -2.678 12.494 -6.552 1.00 95.81 80 ARG A CA 1
ATOM 631 C C . ARG A 1 80 ? -1.168 12.539 -6.316 1.00 95.81 80 ARG A C 1
ATOM 633 O O . ARG A 1 80 ? -0.420 12.260 -7.246 1.00 95.81 80 ARG A O 1
ATOM 640 N N . VAL A 1 81 ? -0.742 12.864 -5.093 1.00 95.44 81 VAL A N 1
ATOM 641 C CA . VAL A 1 81 ? 0.678 12.855 -4.708 1.00 95.44 81 VAL A CA 1
ATOM 642 C C . VAL A 1 81 ? 1.259 11.449 -4.852 1.00 95.44 81 VAL A C 1
ATOM 644 O O . VAL A 1 81 ? 2.239 11.285 -5.561 1.00 95.44 81 VAL A O 1
ATOM 647 N N . PHE A 1 82 ? 0.619 10.426 -4.280 1.00 96.19 82 PHE A N 1
ATOM 648 C CA . PHE A 1 82 ? 1.095 9.040 -4.338 1.00 96.19 82 PHE A CA 1
ATOM 649 C C . PHE A 1 82 ? 1.127 8.451 -5.746 1.00 96.19 82 PHE A C 1
ATOM 651 O O . PHE A 1 82 ? 1.956 7.591 -6.008 1.00 96.19 82 PHE A O 1
ATOM 658 N N . THR A 1 83 ? 0.239 8.873 -6.649 1.00 96.62 83 THR A N 1
ATOM 659 C CA . THR A 1 83 ? 0.244 8.381 -8.035 1.00 96.62 83 THR A CA 1
ATOM 660 C C . THR A 1 83 ? 1.077 9.234 -8.980 1.00 96.62 83 THR A C 1
ATOM 662 O O . THR A 1 83 ? 1.176 8.890 -10.156 1.00 96.62 83 THR A O 1
ATOM 665 N N . HIS A 1 84 ? 1.631 10.362 -8.523 1.00 95.12 84 HIS A N 1
ATOM 666 C CA . HIS A 1 84 ? 2.297 11.357 -9.373 1.00 95.12 84 HIS A CA 1
ATOM 667 C C . HIS A 1 84 ? 1.402 11.822 -10.544 1.00 95.12 84 HIS A C 1
ATOM 669 O O . HIS A 1 84 ? 1.883 12.185 -11.614 1.00 95.12 84 HIS A O 1
ATOM 675 N N . GLY A 1 85 ? 0.074 11.754 -10.379 1.00 92.19 85 GLY A N 1
ATOM 676 C CA . GLY A 1 85 ? -0.890 12.047 -11.445 1.00 92.19 85 GLY A CA 1
ATOM 677 C C . GLY A 1 85 ? -0.916 11.039 -12.604 1.00 92.19 85 GLY A C 1
ATOM 678 O O . GLY A 1 85 ? -1.615 11.274 -13.589 1.00 92.19 85 GLY A O 1
ATOM 679 N N . THR A 1 86 ? -0.195 9.918 -12.508 1.00 94.38 86 THR A N 1
ATOM 680 C CA . THR A 1 86 ? -0.203 8.867 -13.535 1.00 94.38 86 THR A CA 1
ATOM 681 C C . THR A 1 86 ? -1.573 8.198 -13.637 1.00 94.38 86 THR A C 1
ATOM 683 O O . THR A 1 86 ? -2.320 8.104 -12.657 1.00 94.38 86 THR A O 1
ATOM 686 N N . ARG A 1 87 ? -1.913 7.709 -14.833 1.00 94.06 87 ARG A N 1
ATOM 687 C CA . ARG A 1 87 ? -3.107 6.881 -15.035 1.00 94.06 87 ARG A CA 1
ATOM 688 C C . ARG A 1 87 ? -2.840 5.445 -14.596 1.00 94.06 87 ARG A C 1
ATOM 690 O O . ARG A 1 87 ? -1.724 4.950 -14.743 1.00 94.06 87 ARG A O 1
ATOM 697 N N . ALA A 1 88 ? -3.876 4.802 -14.069 1.00 95.06 88 ALA A N 1
ATOM 698 C CA . ALA A 1 88 ? -3.827 3.385 -13.758 1.00 95.06 88 ALA A CA 1
ATOM 699 C C . ALA A 1 88 ? -3.797 2.545 -15.046 1.00 95.06 88 ALA A C 1
ATOM 701 O O . ALA A 1 88 ? -4.425 2.912 -16.040 1.00 95.06 88 ALA A O 1
ATOM 702 N N . ASP A 1 89 ? -3.090 1.416 -15.018 1.00 93.88 89 ASP A N 1
ATOM 703 C CA . ASP A 1 89 ? -3.188 0.383 -16.050 1.00 93.88 89 ASP A CA 1
ATOM 704 C C . ASP A 1 89 ? -4.502 -0.421 -15.925 1.00 93.88 89 ASP A C 1
ATOM 706 O O . ASP A 1 89 ? -5.312 -0.204 -15.019 1.00 93.88 89 ASP A O 1
ATOM 710 N N . ALA A 1 90 ? -4.711 -1.397 -16.815 1.00 90.69 90 ALA A N 1
ATOM 711 C CA . ALA A 1 90 ? -5.904 -2.253 -16.812 1.00 90.69 90 ALA A CA 1
ATOM 712 C C . ALA A 1 90 ? -6.109 -3.056 -15.506 1.00 90.69 90 ALA A C 1
ATOM 714 O O . ALA A 1 90 ? -7.197 -3.574 -15.262 1.00 90.69 90 ALA A O 1
ATOM 715 N N . ARG A 1 91 ? -5.081 -3.163 -14.653 1.00 90.12 91 ARG A N 1
ATOM 716 C CA . ARG A 1 91 ? -5.123 -3.845 -13.350 1.00 90.12 91 ARG A CA 1
ATOM 717 C C . ARG A 1 91 ? -5.326 -2.870 -12.187 1.00 90.12 91 ARG A C 1
ATOM 719 O O . ARG A 1 91 ? -5.315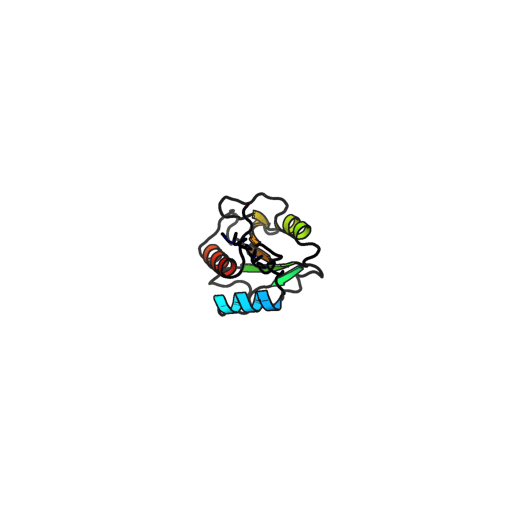 -3.294 -11.030 1.00 90.12 91 ARG A O 1
ATOM 726 N N . GLY A 1 92 ? -5.507 -1.578 -12.470 1.00 93.25 92 GLY A N 1
ATOM 727 C CA . GLY A 1 92 ? -5.654 -0.538 -11.456 1.00 93.25 92 GLY A CA 1
ATOM 728 C C . GLY A 1 92 ? -4.325 -0.075 -10.849 1.00 93.25 92 GLY A C 1
ATOM 729 O O . GLY A 1 92 ? -4.333 0.492 -9.754 1.00 93.25 92 GLY A O 1
ATOM 730 N N . VAL A 1 93 ? -3.188 -0.336 -11.509 1.00 96.38 93 VAL A N 1
ATOM 731 C CA . VAL A 1 93 ? -1.857 0.038 -11.009 1.00 96.38 93 VAL A CA 1
ATOM 732 C C . VAL A 1 93 ? -1.405 1.361 -11.602 1.00 96.38 93 VAL A C 1
ATOM 734 O O . VAL A 1 93 ? -1.269 1.499 -12.815 1.00 96.38 93 VAL A O 1
ATOM 737 N N . HIS A 1 94 ? -1.106 2.316 -10.732 1.00 97.38 94 HIS A N 1
ATOM 738 C CA . HIS A 1 94 ? -0.376 3.531 -11.062 1.00 97.38 94 HIS A CA 1
ATOM 739 C C . HIS A 1 94 ? 1.123 3.246 -10.942 1.00 97.38 94 HIS A C 1
ATOM 741 O O . HIS A 1 94 ? 1.606 2.902 -9.862 1.00 97.38 94 HIS A O 1
ATOM 747 N N . TRP A 1 95 ? 1.853 3.363 -12.048 1.00 97.06 95 TRP A N 1
ATOM 748 C CA . TRP A 1 95 ? 3.293 3.116 -12.081 1.00 97.06 95 TRP A CA 1
ATOM 749 C C . TRP A 1 95 ? 4.067 4.402 -11.835 1.00 97.06 95 TRP A C 1
ATOM 751 O O . TRP A 1 95 ? 4.080 5.297 -12.681 1.00 97.06 95 TRP A O 1
ATOM 761 N N . VAL A 1 96 ? 4.734 4.467 -10.688 1.00 96.19 96 VAL A N 1
ATOM 762 C CA . VAL A 1 96 ? 5.489 5.638 -10.238 1.00 96.19 96 VAL A CA 1
ATOM 763 C C . VAL A 1 96 ? 6.983 5.310 -10.245 1.00 96.19 96 VAL A C 1
ATOM 765 O O . VAL A 1 96 ? 7.342 4.222 -9.798 1.00 96.19 96 VAL A O 1
ATOM 768 N N . PRO A 1 97 ? 7.861 6.183 -10.771 1.00 93.88 97 PRO A N 1
ATOM 769 C CA . PRO A 1 97 ? 9.300 5.949 -10.710 1.00 93.88 97 PRO A CA 1
ATOM 770 C C . PRO A 1 97 ? 9.789 5.996 -9.258 1.00 93.88 97 PRO A C 1
ATOM 772 O O . PRO A 1 97 ? 9.427 6.901 -8.505 1.00 93.88 97 PRO A O 1
ATOM 775 N N . ASP A 1 98 ? 10.618 5.029 -8.882 1.00 89.31 98 ASP A N 1
ATOM 776 C CA . ASP A 1 98 ? 11.346 5.047 -7.617 1.00 89.31 98 ASP A CA 1
ATOM 777 C C . ASP A 1 98 ? 12.621 5.894 -7.754 1.00 89.31 98 ASP A C 1
ATOM 779 O O . ASP A 1 98 ? 13.266 5.898 -8.805 1.00 89.31 98 ASP A O 1
ATOM 783 N N . GLN A 1 99 ? 13.023 6.586 -6.688 1.00 85.62 99 GLN A N 1
ATOM 784 C CA . GLN A 1 99 ? 14.225 7.430 -6.692 1.00 85.62 99 GLN A CA 1
ATOM 785 C C . GLN A 1 99 ? 15.510 6.622 -6.917 1.00 85.62 99 GLN A C 1
ATOM 787 O O . GLN A 1 99 ? 16.489 7.163 -7.423 1.00 85.62 99 GLN A O 1
ATOM 792 N N . ALA A 1 100 ? 15.496 5.324 -6.600 1.00 83.94 100 ALA A N 1
ATOM 793 C CA . ALA A 1 100 ? 16.606 4.404 -6.841 1.00 83.94 100 ALA A CA 1
ATOM 794 C C . ALA A 1 100 ? 16.663 3.843 -8.282 1.00 83.94 100 ALA A C 1
ATOM 796 O O . ALA A 1 100 ? 17.456 2.945 -8.557 1.00 83.94 100 ALA A O 1
ATOM 797 N N . GLY A 1 101 ? 15.833 4.341 -9.209 1.00 83.50 101 GLY A N 1
ATOM 798 C CA . GLY A 1 101 ? 15.814 3.895 -10.610 1.00 83.50 101 GLY A CA 1
ATOM 799 C C . GLY A 1 101 ? 14.904 2.691 -10.892 1.00 83.50 101 GLY A C 1
ATOM 800 O O . GLY A 1 101 ? 14.967 2.114 -11.976 1.00 83.50 101 GLY A O 1
ATOM 801 N N . GLY A 1 102 ? 14.059 2.311 -9.930 1.00 91.25 102 GLY A N 1
ATOM 802 C CA . GLY A 1 102 ? 13.048 1.260 -10.064 1.00 91.25 102 GLY A CA 1
ATOM 803 C C . GLY A 1 102 ? 11.636 1.792 -10.332 1.00 91.25 102 GLY A C 1
ATOM 804 O O . GLY A 1 102 ? 11.431 2.953 -10.691 1.00 91.25 102 GLY A O 1
ATOM 805 N N . TRP A 1 103 ? 10.640 0.931 -10.114 1.00 95.94 103 TRP A N 1
ATOM 806 C CA . TRP A 1 103 ? 9.223 1.289 -10.200 1.00 95.94 103 TRP A CA 1
ATOM 807 C C . TRP A 1 103 ? 8.462 0.897 -8.939 1.00 95.94 103 TRP A C 1
ATOM 809 O O . TRP A 1 103 ? 8.682 -0.159 -8.349 1.00 95.94 103 TRP A O 1
ATOM 819 N N . ILE A 1 104 ? 7.489 1.724 -8.581 1.00 96.75 104 ILE A N 1
ATOM 820 C CA . ILE A 1 104 ? 6.542 1.485 -7.502 1.00 96.75 104 ILE A CA 1
ATOM 821 C C . ILE A 1 104 ? 5.173 1.233 -8.130 1.00 96.75 104 ILE A C 1
ATOM 823 O O . ILE A 1 104 ? 4.642 2.069 -8.867 1.00 96.75 104 ILE A O 1
ATOM 827 N N . ALA A 1 105 ? 4.593 0.075 -7.827 1.00 97.44 105 ALA A N 1
ATOM 828 C CA . ALA A 1 105 ? 3.220 -0.254 -8.175 1.00 97.44 105 ALA A CA 1
ATOM 829 C C . ALA A 1 105 ? 2.287 0.307 -7.097 1.00 97.44 105 ALA A C 1
ATOM 831 O O . ALA A 1 105 ? 2.210 -0.229 -5.988 1.00 97.44 105 ALA A O 1
ATOM 832 N N . VAL A 1 106 ? 1.571 1.384 -7.419 1.00 98.00 106 VAL A N 1
ATOM 833 C CA . VAL A 1 106 ? 0.635 2.035 -6.500 1.00 98.00 106 VAL A CA 1
ATOM 834 C C . VAL A 1 106 ? -0.797 1.632 -6.841 1.00 98.00 106 VAL A C 1
ATOM 836 O O . VAL A 1 106 ? -1.262 1.821 -7.960 1.00 98.00 106 VAL A O 1
ATOM 839 N N . THR A 1 107 ? -1.526 1.077 -5.875 1.00 97.81 107 THR A N 1
ATOM 840 C CA . THR A 1 107 ? -2.960 0.776 -5.999 1.00 97.81 107 THR A CA 1
ATOM 841 C C . THR A 1 107 ? -3.746 1.621 -5.009 1.00 97.81 107 THR A C 1
ATOM 843 O O . THR A 1 107 ? -3.487 1.608 -3.802 1.00 97.81 107 THR A O 1
ATOM 846 N N . LEU A 1 108 ? -4.737 2.347 -5.523 1.00 97.19 108 LEU A N 1
ATOM 847 C CA . LEU A 1 108 ? -5.646 3.141 -4.710 1.00 97.19 108 LEU A CA 1
ATOM 848 C C . LEU A 1 108 ? -6.846 2.294 -4.291 1.00 97.19 108 LEU A C 1
ATOM 850 O O . LEU A 1 108 ? -7.538 1.711 -5.126 1.00 97.19 108 LEU A O 1
ATOM 854 N N . PHE A 1 109 ? -7.146 2.285 -2.999 1.00 95.00 109 PHE A N 1
ATOM 855 C CA . PHE A 1 109 ? -8.359 1.677 -2.471 1.00 95.00 109 PHE A CA 1
ATOM 856 C C . PHE A 1 109 ? -9.362 2.765 -2.099 1.00 95.00 109 PHE A C 1
ATOM 858 O O . PHE A 1 109 ? -8.986 3.901 -1.796 1.00 95.00 109 PHE A O 1
ATOM 865 N N . ARG A 1 110 ? -10.659 2.441 -2.155 1.00 90.50 110 ARG A N 1
ATOM 866 C CA . ARG A 1 110 ? -11.752 3.279 -1.642 1.00 90.50 110 ARG A CA 1
ATOM 867 C C . ARG A 1 110 ? -11.458 3.678 -0.196 1.00 90.50 110 ARG A C 1
ATOM 869 O O . ARG A 1 110 ? -10.643 3.040 0.467 1.00 90.50 110 ARG A O 1
ATOM 876 N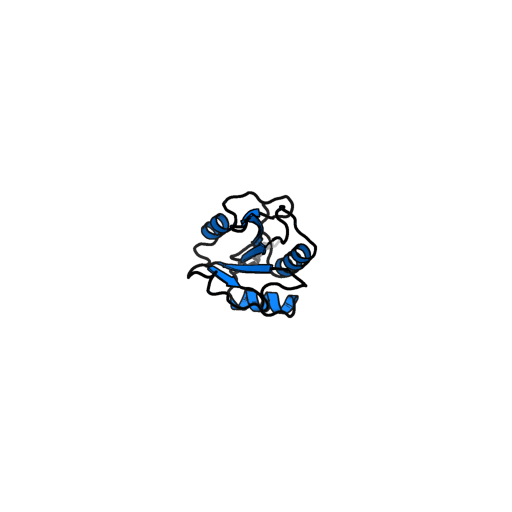 N . ARG A 1 111 ? -12.165 4.702 0.295 1.00 87.81 111 ARG A N 1
ATOM 877 C CA . ARG A 1 111 ? -11.873 5.345 1.587 1.00 87.81 111 ARG A CA 1
ATOM 878 C C . ARG A 1 111 ? -10.506 6.037 1.527 1.00 87.81 111 ARG A C 1
ATOM 880 O O . ARG A 1 111 ? -10.229 6.723 0.542 1.00 87.81 111 ARG A O 1
ATOM 887 N N . ASN A 1 112 ? -9.647 5.817 2.506 1.00 95.81 112 ASN A N 1
ATOM 888 C CA . ASN A 1 112 ? -8.384 6.510 2.736 1.00 95.81 112 ASN A CA 1
ATOM 889 C C . ASN A 1 112 ? -7.165 5.562 2.733 1.00 95.81 112 ASN A C 1
ATOM 891 O O . ASN A 1 112 ? -6.224 5.787 3.491 1.00 95.81 112 ASN A O 1
ATOM 895 N N . LEU A 1 113 ? -7.176 4.497 1.922 1.00 97.25 113 LEU A N 1
ATOM 896 C CA . LEU A 1 113 ? -6.119 3.479 1.911 1.00 97.25 113 LEU A CA 1
ATOM 897 C C . LEU A 1 113 ? -5.366 3.436 0.568 1.00 97.25 113 LEU A C 1
ATOM 899 O O . LEU A 1 113 ? -5.981 3.474 -0.501 1.00 97.25 113 LEU A O 1
ATOM 903 N N . ILE A 1 114 ? -4.036 3.338 0.623 1.00 97.88 114 ILE A N 1
ATOM 904 C CA . ILE A 1 114 ? -3.150 3.198 -0.545 1.00 97.88 114 ILE A CA 1
ATOM 905 C C . ILE A 1 114 ? -2.167 2.058 -0.299 1.00 97.88 114 ILE A C 1
ATOM 907 O O . ILE A 1 114 ? -1.606 1.950 0.788 1.00 97.88 114 ILE A O 1
ATOM 911 N N . LEU A 1 115 ? -1.928 1.237 -1.318 1.00 98.38 115 LEU A N 1
ATOM 912 C CA . LEU A 1 115 ? -0.855 0.248 -1.333 1.00 98.38 115 LEU A CA 1
ATOM 913 C C . LEU A 1 115 ? 0.246 0.712 -2.283 1.00 98.38 115 LEU A C 1
ATOM 915 O O . LEU A 1 115 ? -0.049 0.990 -3.442 1.00 98.38 115 LEU A O 1
ATOM 919 N N . ALA A 1 116 ? 1.489 0.743 -1.814 1.00 97.75 116 ALA A N 1
ATOM 920 C CA . ALA A 1 116 ? 2.674 0.897 -2.649 1.00 97.75 116 ALA A CA 1
ATOM 921 C C . ALA A 1 116 ? 3.539 -0.357 -2.527 1.00 97.75 116 ALA A C 1
ATOM 923 O O . ALA A 1 116 ? 3.902 -0.757 -1.420 1.00 97.75 116 ALA A O 1
ATOM 924 N N . TRP A 1 117 ? 3.857 -0.980 -3.654 1.00 97.75 117 TRP A N 1
ATOM 92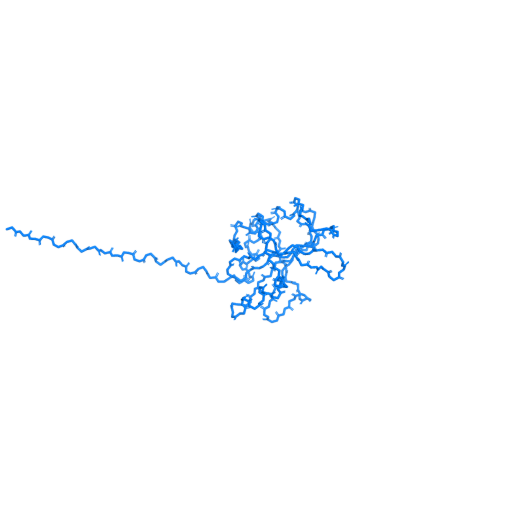5 C CA . TRP A 1 117 ? 4.727 -2.149 -3.723 1.00 97.75 117 TRP A CA 1
ATOM 926 C C . TRP A 1 117 ? 5.963 -1.820 -4.552 1.00 97.75 117 TRP A C 1
ATOM 928 O O . TRP A 1 117 ? 5.835 -1.292 -5.658 1.00 97.75 117 TRP A O 1
ATOM 938 N N . PHE A 1 118 ? 7.143 -2.108 -4.011 1.00 94.94 118 PHE A N 1
ATOM 939 C CA . PHE A 1 118 ? 8.421 -1.746 -4.617 1.00 94.94 118 PHE A CA 1
ATOM 940 C C . PHE A 1 118 ? 8.862 -2.889 -5.529 1.00 94.94 118 PHE A C 1
ATOM 942 O O . PHE A 1 118 ? 9.140 -3.996 -5.059 1.00 94.94 118 PHE A O 1
ATOM 949 N N . ALA A 1 119 ? 8.859 -2.648 -6.842 1.00 89.81 119 ALA A N 1
ATOM 950 C CA . ALA A 1 119 ? 9.166 -3.690 -7.806 1.00 89.81 119 ALA A CA 1
ATOM 951 C C . ALA A 1 119 ? 10.650 -4.082 -7.717 1.00 89.81 119 ALA A C 1
ATOM 953 O O . ALA A 1 119 ? 11.516 -3.210 -7.740 1.00 89.81 119 ALA A O 1
ATOM 954 N N . PRO A 1 120 ? 10.979 -5.385 -7.683 1.00 87.94 120 PRO A N 1
ATOM 955 C CA . PRO A 1 120 ? 12.364 -5.853 -7.617 1.00 87.94 120 PRO A CA 1
ATOM 956 C C . PRO A 1 120 ? 13.106 -5.730 -8.961 1.00 87.94 120 PRO A C 1
ATOM 958 O O . PRO A 1 120 ? 14.273 -6.094 -9.055 1.00 87.94 120 PRO A O 1
ATOM 961 N N . SER A 1 121 ? 12.421 -5.281 -10.017 1.00 84.19 121 SER A N 1
ATOM 962 C CA . SER A 1 121 ? 12.934 -5.141 -11.381 1.00 84.19 121 SER A CA 1
ATOM 963 C C . SER A 1 121 ? 12.890 -3.669 -11.802 1.00 84.19 121 SER A C 1
ATOM 965 O O . SER A 1 121 ? 11.945 -2.971 -11.431 1.00 84.19 121 SER A O 1
ATOM 967 N N . PRO A 1 122 ? 13.829 -3.200 -12.648 1.00 83.38 122 PRO A N 1
ATOM 968 C CA . PRO A 1 122 ? 13.779 -1.856 -13.232 1.00 83.38 122 PRO A CA 1
ATOM 969 C C . PRO A 1 122 ? 12.649 -1.676 -14.265 1.00 83.38 122 PRO A C 1
ATOM 971 O O . PRO A 1 122 ? 12.496 -0.603 -14.845 1.00 83.38 122 PRO A O 1
ATOM 974 N N . SER A 1 123 ? 11.841 -2.711 -14.518 1.00 86.69 123 SER A N 1
ATOM 975 C CA . SER A 1 123 ? 10.686 -2.664 -15.418 1.00 86.69 123 SER A CA 1
ATOM 976 C C . SER A 1 123 ? 9.364 -2.501 -14.657 1.00 86.69 123 SER A C 1
ATOM 978 O O . SER A 1 123 ? 9.251 -2.873 -13.489 1.00 86.69 123 SER A O 1
ATOM 980 N N . ARG A 1 124 ? 8.331 -1.969 -15.330 1.00 92.00 124 ARG A N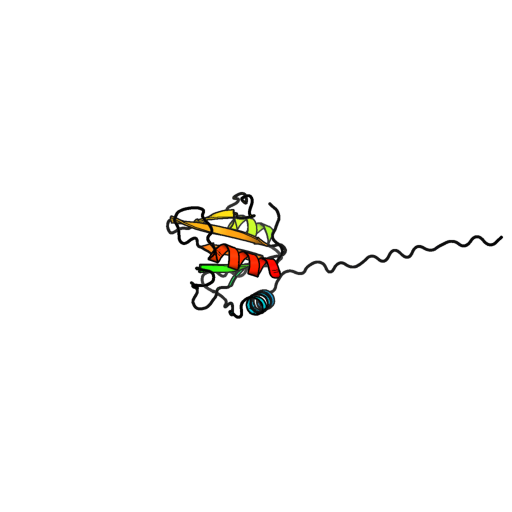 1
ATOM 981 C CA . ARG A 1 124 ? 6.952 -1.863 -14.806 1.00 92.00 124 ARG A CA 1
ATOM 982 C C . ARG A 1 124 ? 6.274 -3.235 -14.769 1.00 92.00 124 ARG A C 1
ATOM 984 O O . ARG A 1 124 ? 5.363 -3.521 -15.546 1.00 92.00 124 ARG A O 1
ATOM 991 N N . TYR A 1 125 ? 6.762 -4.100 -13.890 1.00 90.25 125 TYR A N 1
ATOM 992 C CA . TYR A 1 125 ? 6.364 -5.495 -13.802 1.00 90.25 125 TYR A CA 1
ATOM 993 C C . TYR A 1 125 ? 5.901 -5.856 -12.392 1.00 90.25 125 TYR A C 1
ATOM 995 O O . TYR A 1 125 ? 6.490 -5.452 -11.393 1.00 90.25 125 TYR A O 1
ATOM 1003 N N . THR A 1 126 ? 4.832 -6.643 -12.321 1.00 92.25 126 THR A N 1
ATOM 1004 C CA . THR A 1 126 ? 4.312 -7.221 -11.079 1.00 92.25 126 THR A CA 1
ATOM 1005 C C . THR A 1 126 ? 4.549 -8.719 -11.095 1.00 92.25 126 THR A C 1
ATOM 1007 O O . THR A 1 126 ? 4.253 -9.361 -12.101 1.00 92.25 126 THR A O 1
ATOM 1010 N N . ASP A 1 127 ? 4.968 -9.290 -9.974 1.00 93.69 127 ASP A N 1
ATOM 1011 C CA . ASP A 1 127 ? 5.132 -10.735 -9.831 1.00 93.69 127 ASP A CA 1
ATOM 1012 C C . ASP A 1 127 ? 4.017 -11.369 -8.969 1.00 93.69 127 ASP A C 1
ATOM 1014 O O . ASP A 1 127 ? 2.998 -10.751 -8.623 1.00 93.69 127 ASP A O 1
ATOM 1018 N N . GLU A 1 128 ? 4.196 -12.641 -8.609 1.00 95.62 128 GLU A N 1
ATOM 1019 C CA . GLU A 1 128 ? 3.267 -13.351 -7.730 1.00 95.62 128 GLU A CA 1
ATOM 1020 C C . GLU A 1 128 ? 3.187 -12.752 -6.321 1.00 95.62 128 GLU A C 1
ATOM 1022 O O . GLU A 1 128 ? 2.136 -12.837 -5.680 1.00 95.62 128 GLU A O 1
ATOM 1027 N N . ARG A 1 129 ? 4.269 -12.135 -5.827 1.00 96.81 129 ARG A N 1
ATOM 1028 C CA . ARG A 1 129 ? 4.304 -11.509 -4.499 1.00 96.81 129 ARG A CA 1
ATOM 1029 C C . ARG A 1 129 ? 3.388 -10.294 -4.481 1.00 96.81 129 ARG A C 1
ATOM 1031 O O . ARG A 1 129 ? 2.549 -10.193 -3.583 1.00 96.81 129 ARG A O 1
ATOM 1038 N N . TRP A 1 130 ? 3.473 -9.449 -5.512 1.00 96.12 130 TRP A N 1
ATOM 1039 C CA . TRP A 1 130 ? 2.521 -8.357 -5.719 1.00 96.12 130 TRP A CA 1
ATOM 1040 C C . TRP A 1 130 ? 1.088 -8.880 -5.833 1.00 96.12 130 TRP A C 1
ATOM 1042 O O . TRP A 1 130 ? 0.202 -8.414 -5.121 1.00 96.12 130 TRP A O 1
ATOM 1052 N N . THR A 1 131 ? 0.860 -9.893 -6.672 1.00 95.81 131 THR A N 1
ATOM 1053 C CA . THR A 1 131 ? -0.485 -10.442 -6.912 1.00 95.81 131 THR A CA 1
ATOM 1054 C C . THR A 1 131 ? -1.117 -10.956 -5.616 1.00 95.81 131 THR A C 1
ATOM 1056 O O . THR A 1 131 ? -2.288 -10.698 -5.327 1.00 95.81 131 THR A O 1
ATOM 1059 N N . ARG A 1 132 ? -0.335 -11.666 -4.797 1.00 97.06 132 ARG A N 1
ATOM 1060 C CA . ARG A 1 132 ? -0.775 -12.188 -3.501 1.00 97.06 132 ARG A CA 1
ATOM 1061 C C . ARG A 1 132 ? -1.095 -11.056 -2.528 1.00 97.06 132 ARG A C 1
ATOM 1063 O O . ARG A 1 132 ? -2.152 -11.083 -1.902 1.00 97.06 132 ARG A O 1
ATOM 1070 N N . LEU A 1 133 ? -0.218 -10.057 -2.438 1.00 97.31 133 LEU A N 1
ATOM 1071 C CA . LEU A 1 133 ? -0.414 -8.885 -1.587 1.00 97.31 133 LEU A CA 1
ATOM 1072 C C . LEU A 1 133 ? -1.665 -8.096 -1.994 1.00 97.31 133 LEU A C 1
ATOM 1074 O O . LEU A 1 133 ? -2.486 -7.758 -1.143 1.00 97.31 133 LEU A O 1
ATOM 1078 N N . GLN A 1 134 ? -1.846 -7.843 -3.290 1.00 95.94 134 GLN A N 1
ATOM 1079 C CA . GLN A 1 134 ? -2.992 -7.101 -3.800 1.00 95.94 134 GLN A CA 1
ATOM 1080 C C . GLN A 1 134 ? -4.302 -7.831 -3.482 1.00 95.94 134 GLN A C 1
ATOM 1082 O O . GLN A 1 134 ? -5.227 -7.209 -2.966 1.00 95.94 134 GLN A O 1
ATOM 1087 N N . ARG A 1 135 ? -4.374 -9.155 -3.696 1.00 95.81 135 ARG A N 1
ATOM 1088 C CA . ARG A 1 135 ? -5.552 -9.965 -3.324 1.00 95.81 135 ARG A CA 1
ATOM 1089 C C . ARG A 1 135 ? -5.862 -9.888 -1.831 1.00 95.81 135 ARG A C 1
ATOM 1091 O O . ARG A 1 135 ? -7.023 -9.727 -1.465 1.00 95.81 135 ARG A O 1
ATOM 1098 N N . THR A 1 136 ? -4.841 -9.962 -0.978 1.00 96.38 136 THR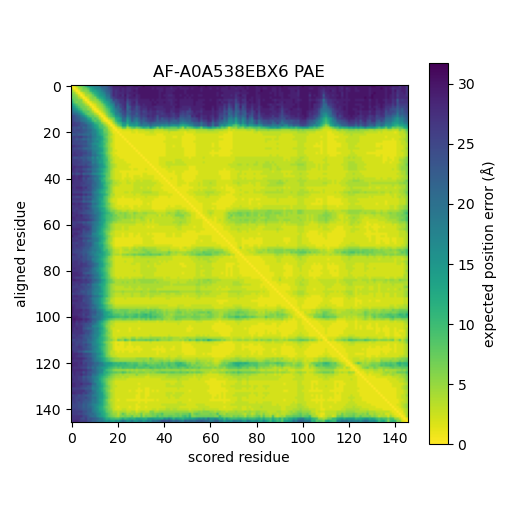 A N 1
ATOM 1099 C CA . THR A 1 136 ? -5.001 -9.796 0.471 1.00 96.38 136 THR A CA 1
ATOM 1100 C C . THR A 1 136 ? -5.634 -8.452 0.813 1.00 96.38 136 THR A C 1
ATOM 1102 O O . THR A 1 136 ? -6.574 -8.414 1.601 1.00 96.38 136 THR A O 1
ATOM 1105 N N . VAL A 1 137 ? -5.148 -7.352 0.233 1.00 96.75 137 VAL A N 1
ATOM 1106 C CA . VAL A 1 137 ? -5.698 -6.021 0.528 1.00 96.75 137 VAL A CA 1
ATOM 1107 C C . VAL A 1 137 ? -7.105 -5.863 -0.058 1.00 96.75 137 VAL A C 1
ATOM 1109 O O . VAL A 1 137 ? -7.978 -5.315 0.611 1.00 96.75 137 VAL A O 1
ATOM 1112 N N . ILE A 1 138 ? -7.372 -6.427 -1.244 1.00 95.31 138 ILE A N 1
ATOM 1113 C CA . ILE A 1 138 ? -8.708 -6.444 -1.867 1.00 95.31 138 ILE A CA 1
ATOM 1114 C C . ILE A 1 138 ? -9.757 -7.121 -0.972 1.00 95.31 138 ILE A C 1
ATOM 1116 O O . ILE A 1 138 ? -10.911 -6.690 -0.950 1.00 95.31 138 ILE A O 1
ATOM 1120 N N . ALA A 1 139 ? -9.365 -8.146 -0.210 1.00 94.06 139 ALA A N 1
ATOM 1121 C CA . ALA A 1 139 ? -10.276 -8.884 0.663 1.00 94.06 139 ALA A CA 1
ATOM 1122 C C . ALA A 1 139 ? -10.912 -8.014 1.764 1.00 94.06 139 ALA A C 1
ATOM 1124 O O . ALA A 1 139 ? -12.022 -8.306 2.206 1.00 94.06 139 ALA A O 1
ATOM 1125 N N . PHE A 1 140 ? -10.260 -6.917 2.167 1.00 94.25 140 PHE A N 1
ATOM 1126 C CA . PHE A 1 140 ? -10.797 -5.991 3.170 1.00 94.25 140 PHE A CA 1
ATOM 1127 C C . PHE A 1 140 ? -10.946 -4.542 2.688 1.00 94.25 140 PHE A C 1
ATOM 1129 O O . PHE A 1 140 ? -11.610 -3.753 3.356 1.00 94.25 140 PHE A O 1
ATOM 1136 N N . ALA A 1 141 ? -10.390 -4.172 1.533 1.00 93.44 141 ALA A N 1
ATOM 1137 C CA . ALA A 1 141 ? -10.502 -2.838 0.953 1.00 93.44 141 ALA A CA 1
ATOM 1138 C C . ALA A 1 141 ? -10.825 -2.922 -0.544 1.00 93.44 141 ALA A C 1
ATOM 1140 O O . ALA A 1 141 ? -10.155 -3.599 -1.310 1.00 93.44 141 ALA A O 1
ATOM 1141 N N . ARG A 1 142 ? -11.847 -2.198 -1.011 1.00 90.38 142 ARG A N 1
ATOM 1142 C CA . ARG A 1 142 ? -12.232 -2.231 -2.435 1.00 90.38 142 ARG A CA 1
ATOM 1143 C C . ARG A 1 142 ? -11.343 -1.297 -3.260 1.00 90.38 142 ARG A C 1
ATOM 1145 O O . ARG A 1 142 ? -11.208 -0.148 -2.848 1.00 90.38 142 ARG A O 1
ATOM 1152 N N . PRO A 1 143 ? -10.793 -1.707 -4.414 1.00 85.00 143 PRO A N 1
ATOM 1153 C CA . PRO A 1 143 ? -10.001 -0.819 -5.263 1.00 85.00 143 PRO A CA 1
ATOM 1154 C C . PRO A 1 143 ? -10.857 0.317 -5.849 1.00 85.00 143 PRO A C 1
ATOM 1156 O O . PRO A 1 143 ? -12.076 0.185 -6.024 1.00 85.00 143 PRO A O 1
ATOM 1159 N N . VAL A 1 144 ? -10.222 1.453 -6.139 1.00 84.38 144 VAL A N 1
ATOM 1160 C CA . VAL A 1 144 ? -10.806 2.499 -6.990 1.00 84.38 144 VAL A CA 1
ATOM 1161 C C . VAL A 1 144 ? -10.738 2.002 -8.433 1.00 84.38 144 VAL A C 1
ATOM 1163 O O . VAL A 1 144 ? -9.685 1.554 -8.876 1.00 84.38 144 VAL A O 1
ATOM 1166 N N . ARG A 1 145 ? -11.863 2.032 -9.155 1.00 76.12 145 ARG A N 1
ATOM 1167 C CA . ARG A 1 145 ? -11.855 1.748 -10.596 1.00 76.12 145 ARG A CA 1
ATOM 1168 C C . ARG A 1 145 ? -11.305 2.988 -11.303 1.00 76.12 145 ARG A C 1
ATOM 1170 O O . ARG A 1 145 ? -11.791 4.081 -11.011 1.00 76.12 145 ARG A O 1
ATOM 1177 N N . GLY A 1 146 ? -10.258 2.794 -12.105 1.00 57.44 146 GLY A N 1
ATOM 1178 C CA . GLY A 1 146 ? -9.666 3.829 -12.957 1.00 57.44 146 GLY A CA 1
ATOM 1179 C C . GLY A 1 146 ? -10.552 4.183 -14.137 1.00 57.44 146 GLY A C 1
ATOM 1180 O O . GLY A 1 146 ? -11.434 3.358 -14.468 1.00 57.44 146 GLY A O 1
#

Radius of gyration: 19.45 Å; Cα contacts (8 Å, |Δi|>4): 230; chains: 1; bounding box: 84×29×31 Å